Protein AF-A0A661Q228-F1 (afdb_monomer_lite)

Structure (mmCIF, N/CA/C/O backbone):
data_AF-A0A661Q228-F1
#
_entry.id   AF-A0A661Q228-F1
#
loop_
_atom_site.group_PDB
_atom_site.id
_atom_site.type_symbol
_atom_site.label_atom_id
_atom_site.label_alt_id
_atom_site.label_comp_id
_atom_site.label_asym_id
_atom_site.label_entity_id
_atom_site.label_seq_id
_atom_site.pdbx_PDB_ins_code
_atom_site.Cartn_x
_atom_site.Cartn_y
_atom_site.Cartn_z
_atom_site.occupancy
_atom_site.B_iso_or_equiv
_atom_site.auth_seq_id
_atom_site.auth_comp_id
_atom_site.auth_asym_id
_atom_site.auth_atom_id
_atom_site.pdbx_PDB_model_num
ATOM 1 N N . MET A 1 1 ? 22.376 -0.106 -59.333 1.00 60.25 1 MET A N 1
ATOM 2 C CA . MET A 1 1 ? 22.789 -0.929 -58.164 1.00 60.25 1 MET A CA 1
ATOM 3 C C . MET A 1 1 ? 23.524 -0.118 -57.088 1.00 60.25 1 MET A C 1
ATOM 5 O O . MET A 1 1 ? 23.481 -0.530 -55.937 1.00 60.25 1 MET A O 1
ATOM 9 N N . LYS A 1 2 ? 24.162 1.022 -57.419 1.00 62.88 2 LYS A N 1
ATOM 10 C CA . LYS A 1 2 ? 24.854 1.907 -56.457 1.00 62.88 2 LYS A CA 1
ATOM 11 C C . LYS A 1 2 ? 23.882 2.631 -55.503 1.00 62.88 2 LYS A C 1
ATOM 13 O O . LYS A 1 2 ? 24.120 2.673 -54.305 1.00 62.88 2 LYS A O 1
ATOM 18 N N . ASP A 1 3 ? 22.720 3.044 -56.014 1.00 73.62 3 ASP A N 1
ATOM 19 C CA . ASP A 1 3 ? 21.725 3.832 -55.264 1.00 73.62 3 ASP A CA 1
ATOM 20 C C . ASP A 1 3 ? 21.084 3.093 -54.079 1.00 73.62 3 ASP A C 1
ATOM 22 O O . ASP A 1 3 ? 20.614 3.713 -53.128 1.00 73.62 3 ASP A O 1
ATOM 26 N N . CYS A 1 4 ? 21.052 1.757 -54.115 1.00 73.31 4 CYS A N 1
ATOM 27 C CA . CYS A 1 4 ? 20.526 0.946 -53.014 1.00 73.31 4 CYS A CA 1
ATOM 28 C C . CYS A 1 4 ? 21.489 0.917 -51.819 1.00 73.31 4 CYS A C 1
ATOM 30 O O . CYS A 1 4 ? 21.040 0.904 -50.676 1.00 73.31 4 CYS A O 1
ATOM 32 N N . TRP A 1 5 ? 22.799 0.952 -52.083 1.00 75.00 5 TRP A N 1
ATOM 33 C CA . TRP A 1 5 ? 23.825 0.990 -51.042 1.00 75.00 5 TRP A CA 1
ATOM 34 C C . TRP A 1 5 ? 23.886 2.362 -50.378 1.00 75.00 5 TRP A C 1
ATOM 36 O O . TRP A 1 5 ? 23.915 2.436 -49.152 1.00 75.00 5 TRP A O 1
ATOM 46 N N . ASP A 1 6 ? 23.785 3.434 -51.166 1.00 80.12 6 ASP A N 1
ATOM 47 C CA . ASP A 1 6 ? 23.771 4.799 -50.632 1.00 80.12 6 ASP A CA 1
ATOM 48 C C . ASP A 1 6 ? 22.507 5.082 -49.803 1.00 80.12 6 ASP A C 1
ATOM 50 O O . ASP A 1 6 ? 22.590 5.677 -48.729 1.00 80.12 6 ASP A O 1
ATOM 54 N N . LYS A 1 7 ? 21.336 4.573 -50.216 1.00 77.12 7 LYS A N 1
ATOM 55 C CA . LYS A 1 7 ? 20.098 4.671 -49.416 1.00 77.12 7 LYS A CA 1
ATOM 56 C C . LYS A 1 7 ? 20.195 3.934 -48.079 1.00 77.12 7 LYS A C 1
ATOM 58 O O . LYS A 1 7 ? 19.719 4.458 -47.073 1.00 77.12 7 LYS A O 1
ATOM 63 N N . SER A 1 8 ? 20.816 2.753 -48.043 1.00 80.69 8 SER A N 1
ATOM 64 C CA . SER A 1 8 ? 21.057 2.042 -46.781 1.00 80.69 8 SER A CA 1
ATOM 65 C C . SER A 1 8 ? 22.019 2.804 -45.875 1.00 80.69 8 SER A C 1
ATOM 67 O O . SER A 1 8 ? 21.777 2.890 -44.674 1.00 80.69 8 SER A O 1
ATOM 69 N N . LEU A 1 9 ? 23.073 3.400 -46.434 1.00 80.12 9 LEU A N 1
ATOM 70 C CA . LEU A 1 9 ? 24.078 4.137 -45.667 1.00 80.12 9 LEU A CA 1
ATOM 71 C C . LEU A 1 9 ? 23.473 5.373 -44.982 1.00 80.12 9 LEU A C 1
ATOM 73 O O . LEU A 1 9 ? 23.686 5.586 -43.788 1.00 80.12 9 LEU A O 1
ATOM 77 N N . ILE A 1 10 ? 22.618 6.109 -45.698 1.00 83.50 10 ILE A N 1
ATOM 78 C CA . ILE A 1 10 ? 21.858 7.245 -45.152 1.00 83.50 10 ILE A CA 1
ATOM 79 C C . ILE A 1 10 ? 20.896 6.785 -44.045 1.00 83.50 10 ILE A C 1
ATOM 81 O O . ILE A 1 10 ? 20.792 7.434 -43.003 1.00 83.50 10 ILE A O 1
ATOM 85 N N . PHE A 1 11 ? 20.223 5.645 -44.228 1.00 85.25 11 PHE A N 1
ATOM 86 C CA . PHE A 1 11 ? 19.317 5.091 -43.219 1.00 85.25 11 PHE A CA 1
ATOM 87 C C . PHE A 1 11 ? 20.046 4.743 -41.912 1.00 85.25 11 PHE A C 1
ATOM 89 O O . PHE A 1 11 ? 19.573 5.107 -40.837 1.00 85.25 11 PHE A O 1
ATOM 96 N N . PHE A 1 12 ? 21.222 4.109 -41.983 1.00 84.56 12 PHE A N 1
ATOM 97 C CA . PHE A 1 12 ? 22.027 3.793 -40.796 1.00 84.56 12 PHE A CA 1
ATOM 98 C C . PHE A 1 12 ? 22.533 5.041 -40.067 1.00 84.56 12 PHE A C 1
ATOM 100 O O . PHE A 1 12 ? 22.584 5.053 -38.838 1.00 84.56 12 PHE A O 1
ATOM 107 N N . GLN A 1 13 ? 22.870 6.102 -40.799 1.00 82.69 13 GLN A N 1
ATOM 108 C CA . GLN A 1 13 ? 23.364 7.348 -40.215 1.00 82.69 13 GLN A CA 1
ATOM 109 C C . GLN A 1 13 ? 22.264 8.092 -39.438 1.00 82.69 13 GLN A C 1
ATOM 111 O O . GLN A 1 13 ? 22.496 8.559 -38.322 1.00 82.69 13 GLN A O 1
ATOM 116 N N . ILE A 1 14 ? 21.043 8.126 -39.983 1.00 84.69 14 ILE A N 1
ATOM 117 C CA . ILE A 1 14 ? 19.860 8.679 -39.301 1.00 84.69 14 ILE A CA 1
ATOM 118 C C . ILE A 1 14 ? 19.471 7.797 -38.109 1.00 84.69 14 ILE A C 1
ATOM 120 O O . ILE A 1 14 ? 19.200 8.310 -37.022 1.00 84.69 14 ILE A O 1
ATOM 124 N N . ALA A 1 15 ? 19.497 6.473 -38.281 1.00 84.56 15 ALA A N 1
ATOM 125 C CA . ALA A 1 15 ? 19.225 5.532 -37.201 1.00 84.56 15 ALA A CA 1
ATOM 126 C C . ALA A 1 15 ? 20.217 5.702 -36.039 1.00 84.56 15 ALA A C 1
ATOM 128 O O . ALA A 1 15 ? 19.791 5.714 -34.891 1.00 84.56 15 ALA A O 1
ATOM 129 N N . GLY A 1 16 ? 21.510 5.921 -36.307 1.00 85.56 16 GLY A N 1
ATOM 130 C CA . GLY A 1 16 ? 22.526 6.143 -35.270 1.00 85.56 16 GLY A CA 1
ATOM 131 C C . GLY A 1 16 ? 22.246 7.357 -34.377 1.00 85.56 16 GLY A C 1
ATOM 132 O O . GLY A 1 16 ? 22.407 7.272 -33.161 1.00 85.56 16 GLY A O 1
ATOM 133 N N . ILE A 1 17 ? 21.756 8.460 -34.954 1.00 89.44 17 ILE A N 1
ATOM 134 C CA . ILE A 1 17 ? 21.347 9.657 -34.198 1.00 89.44 17 ILE A CA 1
ATOM 135 C C . ILE A 1 17 ? 20.094 9.382 -33.355 1.00 89.44 17 ILE A C 1
ATOM 137 O O . ILE A 1 17 ? 19.994 9.863 -32.228 1.00 89.44 17 ILE A O 1
ATOM 141 N N . LEU A 1 18 ? 19.152 8.587 -33.871 1.00 91.00 18 LEU A N 1
ATOM 142 C CA . LEU A 1 18 ? 17.905 8.258 -33.173 1.00 91.00 18 LEU A CA 1
ATOM 143 C C . LEU A 1 18 ? 18.052 7.141 -32.128 1.00 91.00 18 LEU A C 1
ATOM 145 O O . LEU A 1 18 ? 17.209 7.022 -31.240 1.00 91.00 18 LEU A O 1
ATOM 149 N N . VAL A 1 19 ? 19.111 6.332 -32.204 1.00 92.56 19 VAL A N 1
ATOM 150 C CA . VAL A 1 19 ? 19.346 5.204 -31.289 1.00 92.56 19 VAL A CA 1
ATOM 151 C C . VAL A 1 19 ? 19.521 5.681 -29.850 1.00 92.56 19 VAL A C 1
ATOM 153 O O . VAL A 1 19 ? 18.915 5.105 -28.952 1.00 92.56 19 VAL A O 1
ATOM 156 N N . ILE A 1 20 ? 20.285 6.751 -29.613 1.00 89.12 20 ILE A N 1
ATOM 157 C CA . ILE A 1 20 ? 20.517 7.274 -28.256 1.00 89.12 20 ILE A CA 1
ATOM 158 C C . ILE A 1 20 ? 19.200 7.705 -27.575 1.00 89.12 20 ILE A C 1
ATOM 160 O O . ILE A 1 20 ? 18.900 7.177 -26.500 1.00 89.12 20 ILE A O 1
ATOM 164 N N . PRO A 1 21 ? 18.367 8.592 -28.162 1.00 89.88 21 PRO A N 1
ATOM 165 C CA . PRO A 1 21 ? 17.094 8.967 -27.548 1.00 89.88 21 PRO A CA 1
ATOM 166 C C . PRO A 1 21 ? 16.104 7.797 -27.463 1.00 89.88 21 PRO A C 1
ATOM 168 O O . PRO A 1 21 ? 15.374 7.708 -26.478 1.00 89.88 21 PRO A O 1
ATOM 171 N N . ALA A 1 22 ? 16.102 6.862 -28.422 1.00 91.56 22 ALA A N 1
ATOM 172 C CA . ALA A 1 22 ? 15.244 5.676 -28.367 1.00 91.56 22 ALA A CA 1
ATOM 173 C C . ALA A 1 22 ? 15.596 4.748 -27.194 1.00 91.56 22 ALA A C 1
ATOM 175 O O . ALA A 1 22 ? 14.702 4.252 -26.507 1.00 91.56 22 ALA A O 1
ATOM 176 N N . VAL A 1 23 ? 16.890 4.544 -26.926 1.00 92.19 23 VAL A N 1
ATOM 177 C CA . VAL A 1 23 ? 17.365 3.757 -25.779 1.00 92.19 23 VAL A CA 1
ATOM 178 C C . VAL A 1 23 ? 16.962 4.433 -24.469 1.00 92.19 23 VAL A C 1
ATOM 180 O O . VAL A 1 23 ? 16.390 3.775 -23.602 1.00 92.19 23 VAL A O 1
ATOM 183 N N . ILE A 1 24 ? 17.185 5.745 -24.335 1.00 90.88 24 ILE A N 1
ATOM 184 C CA . ILE A 1 24 ? 16.791 6.498 -23.133 1.00 90.88 24 ILE A CA 1
ATOM 185 C C . ILE A 1 24 ? 15.277 6.416 -22.914 1.00 90.88 24 ILE A C 1
ATOM 187 O O . ILE A 1 24 ? 14.847 6.132 -21.801 1.00 90.88 24 ILE A O 1
ATOM 191 N N . ALA A 1 25 ? 14.466 6.594 -23.959 1.00 89.94 25 ALA A N 1
ATOM 192 C CA . ALA A 1 25 ? 13.012 6.484 -23.863 1.00 89.94 25 ALA A CA 1
ATOM 193 C C . ALA A 1 25 ? 12.559 5.075 -23.441 1.00 89.94 25 ALA A C 1
ATOM 195 O O . ALA A 1 25 ? 11.701 4.930 -22.569 1.00 89.94 25 ALA A O 1
ATOM 196 N N . TYR A 1 26 ? 13.165 4.029 -24.011 1.00 89.06 26 TYR A N 1
ATOM 197 C CA . TYR A 1 26 ? 12.848 2.640 -23.677 1.00 89.06 26 TYR A CA 1
ATOM 198 C C . TYR A 1 26 ? 13.178 2.300 -22.217 1.00 89.06 26 TYR A C 1
ATOM 200 O O . TYR A 1 26 ? 12.358 1.706 -21.511 1.00 89.06 26 TYR A O 1
ATOM 208 N N . PHE A 1 27 ? 14.362 2.693 -21.739 1.00 86.81 27 PHE A N 1
ATOM 209 C CA . PHE A 1 27 ? 14.749 2.463 -20.347 1.00 86.81 27 PHE A CA 1
ATOM 210 C C . PHE A 1 27 ? 14.005 3.385 -19.373 1.00 86.81 27 PHE A C 1
ATOM 212 O O . PHE A 1 27 ? 13.624 2.925 -18.299 1.00 86.81 27 PHE A O 1
AT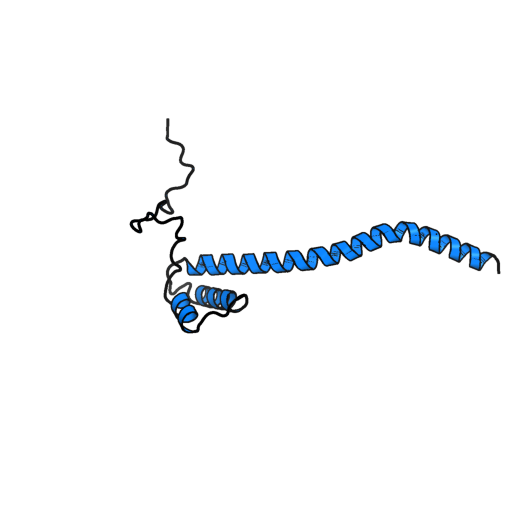OM 219 N N . GLY A 1 28 ? 13.718 4.629 -19.760 1.00 82.00 28 GLY A N 1
ATOM 220 C CA . GLY A 1 28 ? 12.917 5.572 -18.976 1.00 82.00 28 GLY A CA 1
ATOM 221 C C . GLY A 1 28 ? 11.526 5.023 -18.667 1.00 82.00 28 GLY A C 1
ATOM 222 O O . GLY A 1 28 ? 11.128 4.965 -17.506 1.00 82.00 28 GLY A O 1
ATOM 223 N N . TRP A 1 29 ? 10.834 4.478 -19.673 1.00 77.94 29 TRP A N 1
ATOM 224 C CA . TRP A 1 29 ? 9.498 3.905 -19.472 1.00 77.94 29 TRP A CA 1
ATOM 225 C C . TRP A 1 29 ? 9.497 2.678 -18.537 1.00 77.94 29 TRP A C 1
ATOM 227 O O . TRP A 1 29 ? 8.554 2.462 -17.764 1.00 77.94 29 TRP A O 1
ATOM 237 N N . LYS A 1 30 ? 10.574 1.879 -18.550 1.00 73.88 30 LYS A N 1
ATOM 238 C CA . LYS A 1 30 ? 10.720 0.739 -17.629 1.00 73.88 30 LYS A CA 1
ATOM 239 C C . LYS A 1 30 ? 10.948 1.157 -16.178 1.00 73.88 30 LYS A C 1
ATOM 241 O O . LYS A 1 30 ? 10.455 0.469 -15.281 1.00 73.88 30 LYS A O 1
ATOM 246 N N . VAL A 1 31 ? 11.694 2.235 -15.941 1.00 71.50 31 VAL A N 1
ATOM 247 C CA . VAL A 1 31 ? 12.003 2.708 -14.584 1.00 71.50 31 VAL A CA 1
ATOM 248 C C . VAL A 1 31 ? 10.750 3.290 -13.927 1.00 71.50 31 VAL A C 1
ATOM 250 O O . VAL A 1 31 ? 10.396 2.863 -12.825 1.00 71.50 31 VAL A O 1
ATOM 253 N N . ASP A 1 32 ? 10.003 4.138 -14.639 1.00 64.38 32 ASP A N 1
ATOM 254 C CA . ASP A 1 32 ? 8.783 4.772 -14.111 1.00 64.38 32 ASP A CA 1
ATOM 255 C C . ASP A 1 32 ? 7.734 3.753 -13.654 1.00 64.38 32 ASP A C 1
ATOM 257 O O . ASP A 1 32 ? 7.120 3.886 -12.594 1.00 64.38 32 ASP A O 1
ATOM 261 N N . SER A 1 33 ? 7.582 2.669 -14.414 1.00 61.84 33 SER A N 1
ATOM 262 C CA . SER A 1 33 ? 6.559 1.654 -14.156 1.00 61.84 33 SER A CA 1
ATOM 263 C C . SER A 1 33 ? 6.778 0.864 -12.861 1.00 61.84 33 SER A C 1
ATOM 265 O O . SER A 1 33 ? 5.845 0.217 -12.381 1.00 61.84 33 SER A O 1
ATOM 267 N N . THR A 1 34 ? 7.997 0.850 -12.314 1.00 62.06 34 THR A N 1
ATOM 268 C CA . THR A 1 34 ? 8.323 0.070 -11.109 1.00 62.06 34 THR A CA 1
ATOM 269 C C . THR A 1 34 ? 8.259 0.926 -9.851 1.00 62.06 34 THR A C 1
ATOM 271 O O . THR A 1 34 ? 7.711 0.470 -8.848 1.00 62.06 34 THR A O 1
ATOM 274 N N . LEU A 1 35 ? 8.756 2.167 -9.904 1.00 62.97 35 LEU A N 1
ATOM 275 C CA . LEU A 1 35 ? 8.694 3.079 -8.759 1.00 62.97 35 LEU A CA 1
ATOM 276 C C . LEU A 1 35 ? 7.246 3.477 -8.456 1.00 62.97 35 LEU A C 1
ATOM 278 O O . LEU A 1 35 ? 6.787 3.304 -7.328 1.00 62.97 35 LEU A O 1
ATOM 282 N N . GLN A 1 36 ? 6.483 3.860 -9.484 1.00 70.62 36 GLN A N 1
ATOM 283 C CA . GLN A 1 36 ? 5.100 4.309 -9.317 1.00 70.62 36 GLN A CA 1
ATOM 284 C C . GLN A 1 36 ? 4.204 3.245 -8.661 1.00 70.62 36 GLN A C 1
ATOM 286 O O . GLN A 1 36 ? 3.329 3.561 -7.858 1.00 70.62 36 GLN A O 1
ATOM 291 N N . LYS A 1 37 ? 4.444 1.960 -8.950 1.00 71.19 37 LYS A N 1
ATOM 292 C CA . LYS A 1 37 ? 3.673 0.858 -8.357 1.00 71.19 37 LYS A CA 1
ATOM 293 C C . LYS A 1 37 ? 3.936 0.670 -6.868 1.00 71.19 37 LYS A C 1
ATOM 295 O O . LYS A 1 37 ? 3.059 0.151 -6.190 1.00 71.19 37 LYS A O 1
ATOM 300 N N . ASN A 1 38 ? 5.118 1.009 -6.363 1.00 75.56 38 ASN A N 1
ATOM 301 C CA . ASN A 1 38 ? 5.429 0.853 -4.942 1.00 75.56 38 ASN A CA 1
ATOM 302 C C . ASN A 1 38 ? 4.928 2.048 -4.129 1.00 75.56 38 ASN A C 1
ATOM 304 O O . ASN A 1 38 ? 4.348 1.836 -3.067 1.00 75.56 38 ASN A O 1
ATOM 308 N N . ASP A 1 39 ? 5.036 3.261 -4.668 1.00 80.19 39 ASP A N 1
ATOM 309 C CA . ASP A 1 39 ? 4.524 4.472 -4.015 1.00 80.19 39 ASP A CA 1
ATOM 310 C C . ASP A 1 39 ? 3.009 4.402 -3.797 1.00 80.19 39 ASP A C 1
ATOM 312 O O . ASP A 1 39 ? 2.510 4.708 -2.715 1.00 80.19 39 ASP A O 1
ATOM 316 N N . ILE A 1 40 ? 2.269 3.908 -4.795 1.00 82.75 40 ILE A N 1
ATOM 317 C CA . ILE A 1 40 ? 0.818 3.711 -4.689 1.00 82.75 40 ILE A CA 1
ATOM 318 C C . ILE A 1 40 ? 0.471 2.718 -3.566 1.00 82.75 40 ILE A C 1
ATOM 320 O O . ILE A 1 40 ? -0.461 2.956 -2.800 1.00 82.75 40 ILE A O 1
ATOM 324 N N . LYS A 1 41 ? 1.230 1.623 -3.423 1.00 83.56 41 LYS A N 1
ATOM 325 C CA . LYS A 1 41 ? 1.003 0.630 -2.356 1.00 83.56 41 LYS A CA 1
ATOM 326 C C . LYS A 1 41 ? 1.241 1.223 -0.976 1.00 83.56 41 LYS A C 1
ATOM 328 O O . LYS A 1 41 ? 0.413 1.038 -0.089 1.00 83.56 41 LYS A O 1
ATOM 333 N N . ILE A 1 42 ? 2.349 1.945 -0.807 1.00 86.75 42 ILE A N 1
ATOM 334 C CA . ILE A 1 42 ? 2.675 2.621 0.454 1.00 86.75 42 ILE A CA 1
ATOM 335 C C . ILE A 1 42 ? 1.550 3.592 0.811 1.00 86.75 42 ILE A C 1
ATOM 337 O O . ILE A 1 42 ? 1.067 3.568 1.939 1.00 86.75 42 ILE A O 1
ATOM 341 N N . LYS A 1 43 ? 1.045 4.350 -0.167 1.00 88.19 43 LYS A N 1
ATOM 342 C CA . LYS A 1 43 ? -0.060 5.286 0.049 1.00 88.19 43 LYS A CA 1
ATOM 343 C C . LYS A 1 43 ? -1.341 4.604 0.529 1.00 88.19 43 LYS A C 1
ATOM 345 O O . LYS A 1 43 ? -1.990 5.106 1.442 1.00 88.19 43 LYS A O 1
ATOM 350 N N . TYR A 1 44 ? -1.709 3.462 -0.052 1.00 88.31 44 TYR A N 1
ATOM 351 C CA . TYR A 1 44 ? -2.872 2.699 0.413 1.00 88.31 44 TYR A CA 1
ATOM 352 C C . TYR A 1 44 ? -2.688 2.175 1.838 1.00 88.31 44 TYR A C 1
ATOM 354 O O . TYR A 1 44 ? -3.622 2.254 2.635 1.00 88.31 44 TYR A O 1
ATOM 362 N N . ILE A 1 45 ? -1.491 1.689 2.173 1.00 89.25 45 ILE A N 1
ATOM 363 C CA . ILE A 1 45 ? -1.158 1.230 3.527 1.00 89.25 45 ILE A CA 1
ATOM 364 C C . ILE A 1 45 ? -1.240 2.389 4.525 1.00 89.25 45 ILE A C 1
ATOM 366 O O . ILE A 1 45 ? -1.837 2.222 5.583 1.00 89.25 45 ILE A O 1
ATOM 370 N N . GLU A 1 46 ? -0.699 3.563 4.196 1.00 88.62 46 GLU A N 1
ATOM 371 C CA . GLU A 1 46 ? -0.787 4.761 5.043 1.00 88.62 46 GLU A CA 1
ATOM 372 C C . GLU A 1 46 ? -2.242 5.125 5.349 1.00 88.62 46 GLU A C 1
ATOM 374 O O . GLU A 1 46 ? -2.603 5.266 6.516 1.00 88.62 46 GLU A O 1
ATOM 379 N N . ILE A 1 47 ? -3.097 5.190 4.323 1.00 90.00 47 ILE A N 1
ATOM 380 C CA . ILE A 1 47 ? -4.523 5.509 4.486 1.00 90.00 47 ILE A CA 1
ATOM 381 C C . ILE A 1 47 ? -5.222 4.438 5.334 1.00 90.00 47 ILE A C 1
ATOM 383 O O . ILE A 1 47 ? -6.011 4.760 6.222 1.00 90.00 47 ILE A O 1
ATOM 387 N N . ALA A 1 48 ? -4.927 3.159 5.098 1.00 89.44 48 ALA A N 1
ATOM 388 C CA . ALA A 1 48 ? -5.481 2.069 5.892 1.00 89.44 48 ALA A CA 1
ATOM 389 C C . ALA A 1 48 ? -5.079 2.186 7.372 1.00 89.44 48 ALA A C 1
ATOM 391 O O . ALA A 1 48 ? -5.926 2.066 8.258 1.00 89.44 48 ALA A O 1
ATOM 392 N N . VAL A 1 49 ? -3.806 2.474 7.651 1.00 89.56 49 VAL A N 1
ATOM 393 C CA . VAL A 1 49 ? -3.302 2.688 9.014 1.00 89.56 49 VAL A CA 1
ATOM 394 C C . VAL A 1 49 ? -3.961 3.906 9.658 1.00 89.56 49 VAL A C 1
ATOM 396 O O . VAL A 1 49 ? -4.359 3.819 10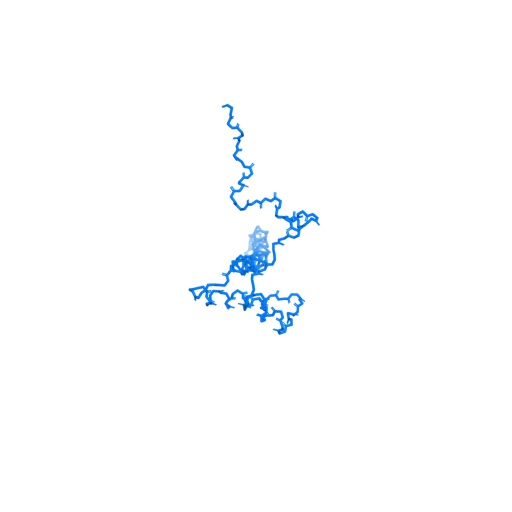.817 1.00 89.56 49 VAL A O 1
ATOM 399 N N . GLU A 1 50 ? -4.130 5.015 8.938 1.00 88.25 50 GLU A N 1
ATOM 400 C CA . GLU A 1 50 ? -4.835 6.201 9.442 1.00 88.25 50 GLU A CA 1
ATOM 401 C C . GLU A 1 50 ? -6.280 5.885 9.841 1.00 88.25 50 GLU A C 1
ATOM 403 O O . GLU A 1 50 ? -6.683 6.201 10.959 1.00 88.25 50 GLU A O 1
ATOM 408 N N . ILE A 1 51 ? -7.027 5.164 9.002 1.00 88.31 51 ILE A N 1
ATOM 409 C CA . ILE A 1 51 ? -8.398 4.725 9.319 1.00 88.31 51 ILE A CA 1
ATOM 410 C C . ILE A 1 51 ? -8.424 3.809 10.550 1.00 88.31 51 ILE A C 1
ATOM 412 O O . ILE A 1 51 ? -9.357 3.854 11.352 1.00 88.31 51 ILE A O 1
ATOM 416 N N . LEU A 1 52 ? -7.413 2.954 10.711 1.00 87.88 52 LEU A N 1
ATOM 417 C CA . LEU A 1 52 ? -7.336 2.004 11.823 1.00 87.88 52 LEU A CA 1
ATOM 418 C C . LEU A 1 52 ? -6.843 2.635 13.128 1.00 87.88 52 LEU A C 1
ATOM 420 O O . LEU A 1 52 ? -7.065 2.052 14.191 1.00 87.88 52 LEU A O 1
ATOM 424 N N . LYS A 1 53 ? -6.212 3.812 13.081 1.00 86.62 53 LYS A N 1
ATOM 425 C CA . LYS A 1 53 ? -5.884 4.613 14.272 1.00 86.62 53 LYS A CA 1
ATOM 426 C C . LYS A 1 53 ? -7.126 5.248 14.889 1.00 86.62 53 LYS A C 1
ATOM 428 O O . LYS A 1 53 ? -7.173 5.418 16.107 1.00 86.62 53 LYS A O 1
ATOM 433 N N . ASP A 1 54 ? -8.130 5.555 14.076 1.00 84.56 54 ASP A N 1
ATOM 434 C CA . ASP A 1 54 ? -9.389 6.096 14.566 1.00 84.56 54 ASP A CA 1
ATOM 435 C C . ASP A 1 54 ? -10.219 5.033 15.311 1.00 84.56 54 ASP A C 1
ATOM 437 O O . ASP A 1 54 ? -10.210 3.840 14.958 1.00 84.56 54 ASP A O 1
ATOM 441 N N . PRO A 1 55 ? -10.965 5.444 16.356 1.00 81.81 55 PRO A N 1
ATOM 442 C CA . PRO A 1 55 ? -11.854 4.543 17.068 1.00 81.81 55 PRO A CA 1
ATOM 443 C C . PRO A 1 55 ? -12.946 4.021 16.121 1.00 81.81 55 PRO A C 1
ATOM 445 O O . PRO A 1 55 ? -13.430 4.769 15.266 1.00 81.81 55 PRO A O 1
ATOM 448 N N . PRO A 1 56 ? -13.363 2.751 16.264 1.00 82.06 56 PRO A N 1
ATOM 449 C CA . PRO A 1 56 ? -14.412 2.179 15.430 1.00 82.06 56 PRO A CA 1
ATOM 450 C C . PRO A 1 56 ? -15.721 2.959 15.611 1.00 82.06 56 PRO A C 1
ATOM 452 O O . PRO A 1 56 ? -16.245 3.064 16.719 1.00 82.06 56 PRO A O 1
ATOM 455 N N . LYS A 1 57 ? -16.252 3.495 14.510 1.00 86.12 57 LYS A N 1
ATOM 456 C CA . LYS A 1 57 ? -17.563 4.155 14.441 1.00 86.12 57 LYS A CA 1
ATOM 457 C C . LYS A 1 57 ? -18.466 3.346 13.516 1.00 86.12 57 LYS A C 1
ATOM 459 O O . LYS A 1 57 ? -17.995 2.801 12.517 1.00 86.12 57 LYS A O 1
ATOM 464 N N . GLU A 1 58 ? -19.762 3.291 13.814 1.00 81.19 58 GLU A N 1
ATOM 465 C CA . GLU A 1 58 ? -20.726 2.576 12.961 1.00 81.19 58 GLU A CA 1
ATOM 466 C C . GLU A 1 58 ? -20.775 3.162 11.540 1.00 81.19 58 GLU A C 1
ATOM 468 O O . GLU A 1 58 ? -20.840 2.417 10.565 1.00 81.19 58 GLU A O 1
ATOM 473 N N . GLU A 1 59 ? -20.622 4.482 11.407 1.00 83.81 59 GLU A N 1
ATOM 474 C CA . GLU A 1 59 ? -20.592 5.179 10.114 1.00 83.81 59 GLU A CA 1
ATOM 475 C C . GLU A 1 59 ? -19.378 4.805 9.245 1.00 83.81 59 GLU A C 1
ATOM 477 O O . GLU A 1 59 ? -19.471 4.802 8.019 1.00 83.81 59 GLU A O 1
ATOM 482 N N . THR A 1 60 ? -18.238 4.453 9.853 1.00 85.38 60 THR A N 1
ATOM 483 C CA . THR A 1 60 ? -16.979 4.164 9.137 1.00 85.38 60 THR A CA 1
ATOM 484 C C . THR A 1 60 ? -16.635 2.677 9.094 1.00 85.38 60 THR A C 1
ATOM 486 O O . THR A 1 60 ? -15.550 2.295 8.650 1.00 85.38 60 THR A O 1
ATOM 489 N N . LYS A 1 61 ? -17.563 1.800 9.488 1.00 88.00 61 LYS A N 1
ATOM 490 C CA . LYS A 1 61 ? -17.350 0.346 9.545 1.00 88.00 61 LYS A CA 1
ATOM 491 C C . LYS A 1 61 ? -16.902 -0.252 8.210 1.00 88.00 61 LYS A C 1
ATOM 493 O O . LYS A 1 61 ? -16.005 -1.091 8.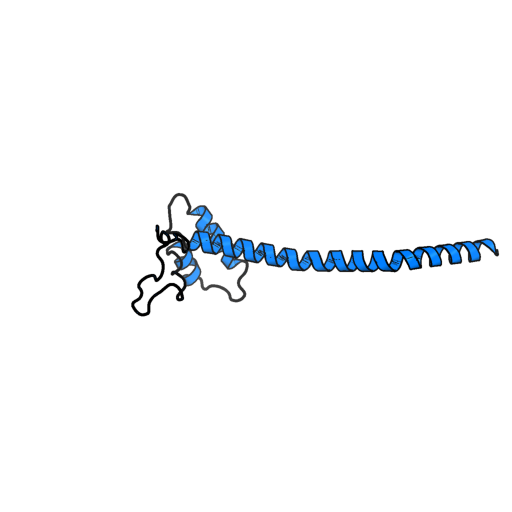190 1.00 88.00 61 LYS A O 1
ATOM 498 N N . ALA A 1 62 ? -17.482 0.204 7.099 1.00 88.88 62 ALA A N 1
ATOM 499 C CA . ALA A 1 62 ? -17.093 -0.234 5.757 1.00 88.88 62 ALA A CA 1
ATOM 500 C C . ALA A 1 62 ? -15.659 0.194 5.395 1.00 88.88 62 ALA A C 1
ATOM 502 O O . ALA A 1 62 ? -14.898 -0.603 4.854 1.00 88.88 62 ALA A O 1
ATOM 503 N N . LEU A 1 63 ? -15.264 1.419 5.762 1.00 88.81 63 LEU A N 1
ATOM 504 C CA . LEU A 1 63 ? -13.906 1.930 5.544 1.00 88.81 63 LEU A CA 1
ATOM 505 C C . LEU A 1 63 ? -12.881 1.176 6.391 1.00 88.81 63 LEU A C 1
ATOM 507 O O . LEU A 1 63 ? -11.786 0.874 5.926 1.00 88.81 63 LEU A O 1
ATOM 511 N N . ARG A 1 64 ? -13.253 0.812 7.621 1.00 89.94 64 ARG A N 1
ATOM 512 C CA . ARG A 1 64 ? -12.412 0.004 8.505 1.00 89.94 64 ARG A CA 1
ATOM 513 C C . ARG A 1 64 ? -12.210 -1.410 7.966 1.00 89.94 64 ARG A C 1
ATOM 515 O O . ARG A 1 64 ? -11.104 -1.928 8.045 1.00 89.94 64 ARG A O 1
ATOM 522 N N . LEU A 1 65 ? -13.251 -2.024 7.396 1.00 90.56 65 LEU A N 1
ATOM 523 C CA . LEU A 1 65 ? -13.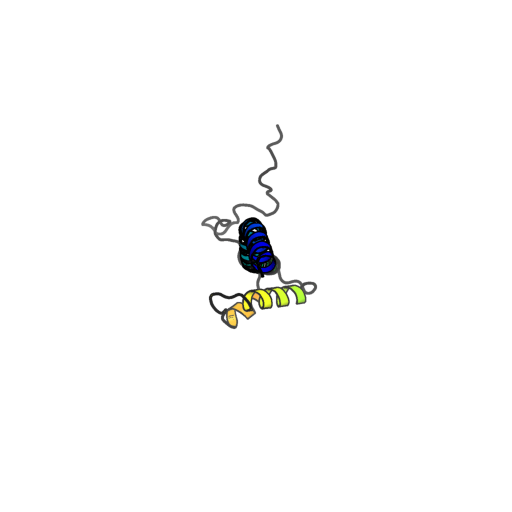127 -3.321 6.721 1.00 90.56 65 LEU A CA 1
ATOM 524 C C . LEU A 1 65 ? -12.191 -3.231 5.514 1.00 90.56 65 LEU A C 1
ATOM 526 O O . LEU A 1 65 ? -11.258 -4.022 5.430 1.00 90.56 65 LEU A O 1
ATOM 530 N N . TRP A 1 66 ? -12.369 -2.215 4.666 1.00 92.69 66 TRP A N 1
ATOM 531 C CA . TRP A 1 66 ? -11.465 -1.950 3.546 1.00 92.69 66 TRP A CA 1
ATOM 532 C C . TRP A 1 66 ? -10.010 -1.781 4.003 1.00 92.69 66 TRP A C 1
ATOM 534 O O . TRP A 1 66 ? -9.113 -2.375 3.417 1.00 92.69 66 TRP A O 1
ATOM 544 N N . ALA A 1 67 ? -9.765 -1.037 5.085 1.00 90.44 67 ALA A N 1
ATOM 545 C CA . ALA A 1 67 ? -8.418 -0.841 5.617 1.00 90.44 67 ALA A CA 1
ATOM 546 C C . ALA A 1 67 ? -7.766 -2.162 6.069 1.00 90.44 67 ALA A C 1
ATOM 548 O O . ALA A 1 67 ? -6.579 -2.389 5.832 1.00 90.44 67 ALA A O 1
ATOM 549 N N . VAL A 1 68 ? -8.544 -3.059 6.682 1.00 90.19 68 VAL A N 1
ATOM 550 C CA . VAL A 1 68 ? -8.068 -4.401 7.050 1.00 90.19 68 VAL A CA 1
ATOM 551 C C . VAL A 1 68 ? -7.758 -5.236 5.808 1.00 90.19 68 VAL A C 1
ATOM 553 O O . VAL A 1 68 ? -6.729 -5.912 5.781 1.00 90.19 68 VAL A O 1
ATOM 556 N N . ASP A 1 69 ? -8.594 -5.155 4.774 1.00 90.12 69 ASP A N 1
ATOM 557 C CA . ASP A 1 69 ? -8.382 -5.880 3.520 1.00 90.12 69 ASP A CA 1
ATOM 558 C C . ASP A 1 69 ? -7.109 -5.391 2.806 1.00 90.12 69 ASP A C 1
ATOM 560 O O . ASP A 1 69 ? -6.280 -6.212 2.412 1.00 90.12 69 ASP A O 1
ATOM 564 N N . VAL A 1 70 ? -6.877 -4.075 2.753 1.00 89.06 70 VAL A N 1
ATOM 565 C CA . VAL A 1 70 ? -5.651 -3.471 2.196 1.00 89.06 70 VAL A CA 1
ATOM 566 C C . VAL A 1 70 ? -4.403 -3.957 2.932 1.00 89.06 70 VAL A C 1
ATOM 568 O O . VAL A 1 70 ? -3.435 -4.375 2.297 1.00 89.06 70 VAL A O 1
ATOM 571 N N . LEU A 1 71 ? -4.408 -3.959 4.268 1.00 86.19 71 LEU A N 1
ATOM 572 C CA . LEU A 1 71 ? -3.278 -4.491 5.039 1.00 86.19 71 LEU A CA 1
ATOM 573 C C . LEU A 1 71 ? -3.069 -5.992 4.797 1.00 86.19 71 LEU A C 1
ATOM 575 O O . LEU A 1 71 ? -1.931 -6.462 4.799 1.00 86.19 71 LEU A O 1
ATOM 579 N N . SER A 1 72 ? -4.146 -6.744 4.563 1.00 84.69 72 SER A N 1
ATOM 580 C CA . SER A 1 72 ? -4.079 -8.180 4.272 1.00 84.69 72 SER A CA 1
ATOM 581 C C . SER A 1 72 ? -3.581 -8.513 2.860 1.00 84.69 72 SER A C 1
ATOM 583 O O . SER A 1 72 ? -3.080 -9.618 2.647 1.00 84.69 72 SER A O 1
ATOM 585 N N . GLU A 1 73 ? -3.668 -7.573 1.914 1.00 84.56 73 GLU A N 1
ATOM 586 C CA . GLU A 1 73 ? -3.234 -7.738 0.519 1.00 84.56 73 GLU A CA 1
ATOM 587 C C . GLU A 1 73 ? -1.730 -7.485 0.327 1.00 84.56 73 GLU A C 1
ATOM 589 O O . GLU A 1 73 ? -1.086 -8.155 -0.484 1.00 84.56 73 GLU A O 1
ATOM 594 N N . TYR A 1 74 ? -1.141 -6.582 1.121 1.00 78.44 74 TYR A N 1
ATOM 595 C CA . TYR A 1 74 ? 0.286 -6.230 1.051 1.00 78.44 74 TYR A CA 1
ATOM 596 C C . TYR A 1 74 ? 1.199 -6.741 2.196 1.00 78.44 74 TYR A C 1
ATOM 598 O O . TYR A 1 74 ? 2.183 -6.064 2.513 1.00 78.44 74 TYR A O 1
ATOM 606 N N . PRO A 1 75 ? 0.972 -7.907 2.838 1.00 64.69 75 PRO A N 1
ATOM 607 C CA . PRO A 1 75 ? 1.828 -8.354 3.925 1.00 64.69 75 PRO A CA 1
ATOM 608 C C . PRO A 1 75 ? 3.140 -8.958 3.409 1.00 64.69 75 PRO A C 1
ATOM 610 O O . PRO A 1 75 ? 3.146 -9.977 2.719 1.00 64.69 75 PRO A O 1
ATOM 613 N N . THR A 1 76 ? 4.272 -8.418 3.867 1.00 62.94 76 THR A N 1
ATOM 614 C CA . THR A 1 76 ? 5.554 -9.150 3.852 1.00 62.94 76 THR A CA 1
ATOM 615 C C . THR A 1 76 ? 5.478 -10.399 4.748 1.00 62.94 76 THR A C 1
ATOM 617 O O . THR A 1 76 ? 6.133 -11.402 4.477 1.00 62.94 76 THR A O 1
ATOM 620 N N . ILE A 1 77 ? 4.649 -10.358 5.803 1.00 73.75 77 ILE A N 1
ATOM 621 C CA . ILE A 1 77 ? 4.377 -11.451 6.749 1.00 73.75 77 ILE A CA 1
ATOM 622 C C . ILE A 1 77 ? 2.867 -11.504 6.989 1.00 73.75 77 ILE A C 1
ATOM 624 O O . ILE A 1 77 ? 2.275 -10.501 7.384 1.00 73.75 77 ILE A O 1
ATOM 628 N N . LYS A 1 78 ? 2.237 -12.658 6.734 1.00 77.56 78 LYS A N 1
ATOM 629 C CA . LYS A 1 78 ? 0.780 -12.815 6.852 1.00 77.56 78 LYS A CA 1
ATOM 630 C C . LYS A 1 78 ? 0.311 -12.515 8.275 1.00 77.56 78 LYS A C 1
ATOM 632 O O . LYS A 1 78 ? 0.844 -13.072 9.232 1.00 77.56 78 LYS A O 1
ATOM 637 N N . PHE A 1 79 ? -0.723 -11.688 8.390 1.00 80.81 79 PHE A N 1
ATOM 638 C CA . PHE A 1 79 ? -1.419 -11.483 9.654 1.00 80.81 79 PHE A CA 1
ATOM 639 C C . PHE A 1 79 ? -2.113 -12.774 10.095 1.00 80.81 79 PHE A C 1
ATOM 641 O O . PHE A 1 79 ? -2.639 -13.525 9.268 1.00 80.81 79 PHE A O 1
ATOM 648 N N . THR A 1 80 ? -2.120 -13.028 11.402 1.00 84.94 80 THR A N 1
ATOM 649 C CA . THR A 1 80 ? -2.927 -14.106 11.975 1.00 84.94 80 THR A CA 1
ATOM 650 C C . THR A 1 80 ? -4.406 -13.714 11.957 1.00 84.94 80 THR A C 1
ATOM 652 O O . THR A 1 80 ? -4.755 -12.531 11.876 1.00 84.94 80 THR A O 1
ATOM 655 N N . SER A 1 81 ? -5.297 -14.704 12.024 1.00 81.44 81 SER A N 1
ATOM 656 C CA . SER A 1 81 ? -6.743 -14.441 12.002 1.00 81.44 81 SER A CA 1
ATOM 657 C C . SER A 1 81 ? -7.173 -13.602 13.207 1.00 81.44 81 SER A C 1
ATOM 659 O O . SER A 1 81 ? -8.049 -12.747 13.096 1.00 81.44 81 SER A O 1
ATOM 661 N N . GLU A 1 82 ? -6.506 -13.799 14.340 1.00 84.19 82 GLU A N 1
ATOM 662 C CA . GLU A 1 82 ? -6.710 -13.065 15.583 1.00 84.19 82 GLU A CA 1
ATOM 663 C C . GLU A 1 82 ? -6.344 -11.587 15.406 1.00 84.19 82 GLU A C 1
ATOM 665 O O . GLU A 1 82 ? -7.157 -10.721 15.721 1.00 84.19 82 GLU A O 1
ATOM 670 N N . ALA A 1 83 ? -5.190 -11.291 14.796 1.00 82.31 83 ALA A N 1
ATOM 671 C CA . ALA A 1 83 ? -4.748 -9.919 14.548 1.00 82.31 83 ALA A CA 1
ATOM 672 C C . ALA A 1 83 ? -5.717 -9.155 13.630 1.00 82.31 83 ALA A C 1
ATOM 674 O O . ALA A 1 83 ? -6.031 -7.991 13.875 1.00 82.31 83 ALA A O 1
ATOM 675 N N . LEU A 1 84 ? -6.260 -9.813 12.599 1.00 83.06 84 LEU A N 1
ATOM 676 C CA . LEU A 1 84 ? -7.271 -9.208 11.722 1.00 83.06 84 LEU A CA 1
ATOM 677 C C . LEU A 1 84 ? -8.580 -8.914 12.468 1.00 83.06 84 LEU A C 1
ATOM 679 O O . LEU A 1 84 ? -9.239 -7.911 12.194 1.00 83.06 84 LEU A O 1
ATOM 683 N N . ILE A 1 85 ? -8.975 -9.775 13.409 1.00 84.94 85 ILE A N 1
ATOM 684 C CA . ILE A 1 85 ? -10.160 -9.552 14.248 1.00 84.94 85 ILE A CA 1
ATOM 685 C C . ILE A 1 85 ? -9.922 -8.386 15.212 1.00 84.94 85 ILE A C 1
ATOM 687 O O . ILE A 1 85 ? -10.820 -7.560 15.396 1.00 84.94 85 ILE A O 1
ATOM 691 N N . GLU A 1 86 ? -8.733 -8.290 15.800 1.00 83.44 86 GLU A N 1
ATOM 692 C CA . GLU A 1 86 ? -8.350 -7.179 16.674 1.00 83.44 86 GLU A CA 1
ATOM 693 C C . GLU A 1 86 ? -8.340 -5.849 15.923 1.00 83.44 86 GLU A C 1
ATOM 695 O O . GLU A 1 86 ? -8.964 -4.895 16.382 1.00 83.44 86 GLU A O 1
ATOM 700 N N . LEU A 1 87 ? -7.760 -5.798 14.721 1.00 83.81 87 LEU A N 1
ATOM 701 C CA . LEU A 1 87 ? -7.755 -4.600 13.871 1.00 83.81 87 LEU A CA 1
ATOM 702 C C . LEU A 1 87 ? -9.166 -4.120 13.519 1.00 83.81 87 LEU A C 1
ATOM 704 O O . LEU A 1 87 ? -9.391 -2.923 13.375 1.00 83.81 87 LEU A O 1
ATOM 708 N N . LYS A 1 88 ? -10.146 -5.028 13.425 1.00 84.25 88 LYS A N 1
ATOM 709 C CA . LYS A 1 88 ? -11.556 -4.663 13.199 1.00 84.25 88 LYS A CA 1
ATOM 710 C C . LYS A 1 88 ? -12.214 -4.058 14.433 1.00 84.25 88 LYS A C 1
ATOM 712 O O . LYS A 1 88 ? -13.096 -3.215 14.279 1.00 84.25 88 LYS A O 1
ATOM 717 N N . LYS A 1 89 ? -11.793 -4.438 15.639 1.00 84.88 89 LYS A N 1
ATOM 718 C CA . LYS A 1 89 ? -12.464 -4.081 16.902 1.00 84.88 89 LYS A CA 1
ATOM 719 C C . LYS A 1 89 ? -11.771 -2.981 17.696 1.00 84.88 89 LYS A C 1
ATOM 721 O O . LYS A 1 89 ? -12.445 -2.252 18.413 1.00 84.88 89 LYS A O 1
ATOM 726 N N . SER A 1 90 ? -10.461 -2.849 17.552 1.00 83.62 90 SER A N 1
ATOM 727 C CA . SER A 1 90 ? -9.636 -1.960 18.364 1.00 83.62 90 SER A CA 1
ATOM 728 C C . SER A 1 90 ? -8.872 -0.975 17.480 1.00 83.62 90 SER A C 1
ATOM 730 O O . SER A 1 90 ? -8.521 -1.322 16.347 1.00 83.62 90 SER A O 1
ATOM 732 N N . PRO A 1 91 ? -8.650 0.269 17.934 1.00 83.31 91 PRO A N 1
ATOM 733 C CA . PRO A 1 91 ? -7.732 1.185 17.273 1.00 83.31 91 PRO A CA 1
ATOM 734 C C . PRO A 1 91 ? -6.285 0.724 17.451 1.00 83.3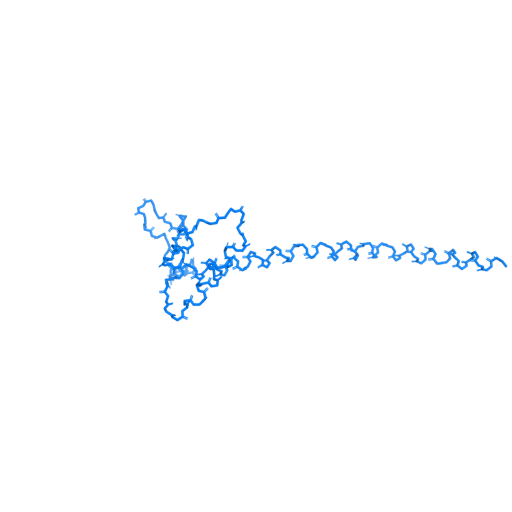1 91 PRO A C 1
ATOM 736 O O . PRO A 1 91 ? -5.940 0.100 18.458 1.00 83.31 91 PRO A O 1
ATOM 739 N N . LEU A 1 92 ? -5.436 1.038 16.473 1.00 81.12 92 LEU A N 1
ATOM 740 C CA . LEU A 1 92 ? -4.001 0.797 16.592 1.00 81.12 92 LEU A CA 1
ATOM 741 C C . LEU A 1 92 ? -3.416 1.616 17.757 1.00 81.12 92 LEU A C 1
ATOM 743 O O . LEU A 1 92 ? -3.760 2.79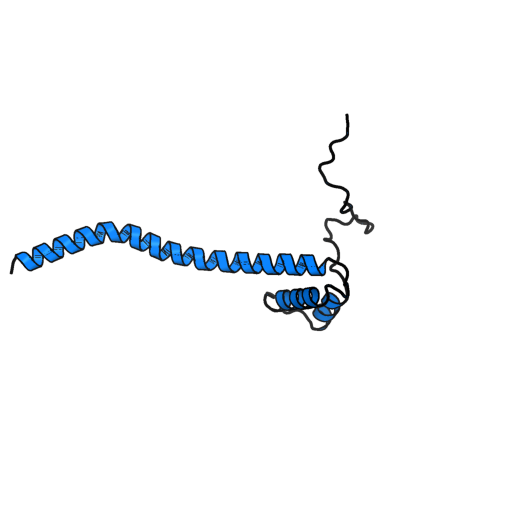4 17.905 1.00 81.12 92 LEU A O 1
ATOM 747 N N . PRO A 1 93 ? -2.525 1.026 18.578 1.00 73.56 93 PRO A N 1
ATOM 748 C CA . PRO A 1 93 ? -1.856 1.764 19.637 1.00 73.56 93 PRO A CA 1
ATOM 749 C C . PRO A 1 93 ? -1.024 2.902 19.037 1.00 73.56 93 PRO A C 1
ATOM 751 O O . PRO A 1 93 ? -0.456 2.780 17.949 1.00 73.56 93 PRO A O 1
ATOM 754 N N . ALA A 1 94 ? -0.960 4.025 19.755 1.00 67.12 94 ALA A N 1
ATOM 755 C CA . ALA A 1 94 ? -0.124 5.145 19.351 1.00 67.12 94 ALA A CA 1
ATOM 756 C C . ALA A 1 94 ? 1.347 4.691 19.230 1.00 67.12 94 ALA A C 1
ATOM 758 O O . ALA A 1 94 ? 1.774 3.806 19.978 1.00 67.12 94 ALA A O 1
ATOM 759 N N . PRO A 1 95 ? 2.126 5.280 18.306 1.00 68.38 95 PRO A N 1
ATOM 760 C CA . PRO A 1 95 ? 3.531 4.936 18.159 1.00 68.38 95 PRO A CA 1
ATOM 761 C C . PRO A 1 95 ? 4.269 5.062 19.496 1.00 68.38 95 PRO A C 1
ATOM 763 O O . PRO A 1 95 ? 4.126 6.072 20.180 1.00 68.38 95 PRO A O 1
ATOM 766 N N . ILE A 1 96 ? 5.083 4.059 19.846 1.00 65.81 96 ILE A N 1
ATOM 767 C CA . ILE A 1 96 ? 5.787 3.989 21.142 1.00 65.81 96 ILE A CA 1
ATOM 768 C C . ILE A 1 96 ? 6.672 5.222 21.385 1.00 65.81 96 ILE A C 1
ATOM 770 O O . ILE A 1 96 ? 6.807 5.665 22.517 1.00 65.81 96 ILE A O 1
ATOM 774 N N . PHE A 1 97 ? 7.219 5.833 20.331 1.00 65.31 97 PHE A N 1
ATOM 775 C CA . PHE A 1 97 ? 8.024 7.055 20.445 1.00 65.31 97 PHE A CA 1
ATOM 776 C C . PHE A 1 97 ? 7.223 8.308 20.842 1.00 65.31 97 PHE A C 1
ATOM 778 O O . PHE A 1 97 ? 7.824 9.340 21.118 1.00 65.31 97 PHE A O 1
ATOM 785 N N . LEU A 1 98 ? 5.889 8.240 20.869 1.00 64.00 98 LEU A N 1
ATOM 786 C CA . LEU A 1 98 ? 5.015 9.294 21.394 1.00 64.00 98 LEU A CA 1
ATOM 787 C C . LEU A 1 98 ? 4.547 9.007 22.826 1.00 64.00 98 LEU A C 1
ATOM 789 O O . LEU A 1 98 ? 3.661 9.706 23.313 1.00 64.00 98 LEU A O 1
ATOM 793 N N . LEU A 1 99 ? 5.095 7.987 23.489 1.00 63.75 99 LEU A N 1
ATOM 794 C CA . LEU A 1 99 ? 4.743 7.609 24.854 1.00 63.75 99 LEU A CA 1
ATOM 795 C C . LEU A 1 99 ? 5.920 7.901 25.796 1.00 63.75 99 LEU A C 1
ATOM 797 O O . LEU A 1 99 ? 7.062 7.543 25.512 1.00 63.75 99 LEU A O 1
ATOM 801 N N . ASN A 1 100 ? 5.643 8.544 26.927 1.00 60.00 100 ASN A N 1
ATOM 802 C CA . ASN A 1 100 ? 6.547 8.590 28.069 1.00 60.00 100 ASN A CA 1
ATOM 803 C C . ASN A 1 100 ? 6.772 7.164 28.613 1.00 60.00 100 ASN A C 1
ATOM 805 O O . ASN A 1 100 ? 5.931 6.279 28.419 1.00 60.00 100 ASN A O 1
ATOM 809 N N . PRO A 1 101 ? 7.853 6.932 29.378 1.00 66.81 101 PRO A N 1
ATOM 810 C CA . PRO A 1 101 ? 8.081 5.661 30.073 1.00 66.81 101 PRO A CA 1
ATOM 811 C C . PRO A 1 101 ? 6.984 5.294 31.093 1.00 66.81 101 PRO A C 1
ATOM 813 O O . PRO A 1 101 ? 6.932 4.151 31.539 1.00 66.81 101 PRO A O 1
ATOM 816 N N . ASP A 1 102 ? 6.103 6.232 31.449 1.00 69.31 102 ASP A N 1
ATOM 817 C CA . ASP A 1 102 ? 4.921 6.024 32.294 1.00 69.31 102 ASP A CA 1
ATOM 818 C C . ASP A 1 102 ? 3.630 5.720 31.494 1.00 69.31 102 ASP A C 1
ATOM 820 O O . ASP A 1 102 ? 2.567 5.524 32.082 1.00 69.31 102 ASP A O 1
ATOM 824 N N . GLY A 1 103 ? 3.709 5.662 30.157 1.00 64.62 103 GLY A N 1
ATOM 825 C CA . GLY A 1 103 ? 2.580 5.400 29.259 1.00 64.62 103 GLY A CA 1
ATOM 826 C C . GLY A 1 103 ? 1.730 6.625 28.906 1.00 64.62 103 GLY A C 1
ATOM 827 O O . GLY A 1 103 ? 0.745 6.484 28.176 1.00 64.62 103 GLY A O 1
ATOM 828 N N . THR A 1 104 ? 2.085 7.823 29.378 1.00 70.38 104 THR A N 1
ATOM 829 C CA . THR A 1 104 ? 1.404 9.072 28.998 1.00 70.38 104 THR A CA 1
ATOM 830 C C . THR A 1 104 ? 1.859 9.554 27.618 1.00 70.38 104 THR A C 1
ATOM 832 O O . THR A 1 104 ? 2.991 9.315 27.207 1.00 70.38 104 THR A O 1
ATOM 835 N N . LYS A 1 105 ? 0.977 10.200 26.845 1.00 65.06 105 LYS A N 1
ATOM 836 C CA . LYS A 1 105 ? 1.338 10.728 25.517 1.00 65.06 105 LYS A CA 1
ATOM 837 C C . LYS A 1 105 ? 2.249 11.951 25.674 1.00 65.06 105 LYS A C 1
ATOM 839 O O . LYS A 1 105 ? 1.937 12.835 26.461 1.00 65.06 105 LYS A O 1
ATOM 844 N N . LEU A 1 106 ? 3.339 12.011 24.907 1.00 62.16 106 LEU A N 1
ATOM 845 C CA . LEU A 1 106 ? 4.310 13.118 24.931 1.00 62.16 106 LEU A CA 1
ATOM 846 C C . LEU A 1 106 ? 3.792 14.401 24.278 1.00 62.16 106 LEU A C 1
ATOM 848 O O . LEU A 1 106 ? 4.247 15.490 24.606 1.00 62.16 106 LEU A O 1
ATOM 852 N N . LEU A 1 107 ? 2.881 14.254 23.322 1.00 62.44 107 LEU A N 1
ATOM 853 C CA . LEU A 1 107 ? 2.280 15.339 22.562 1.00 62.44 107 LEU A CA 1
ATOM 854 C C . LEU A 1 107 ? 0.799 15.010 22.429 1.00 62.44 107 LEU A C 1
ATOM 856 O O . LEU A 1 107 ? 0.457 13.927 21.926 1.00 62.44 107 LEU A O 1
ATOM 860 N N . ASN A 1 108 ? -0.082 15.893 22.897 1.00 64.12 108 ASN A N 1
ATOM 861 C CA . ASN A 1 108 ? -1.490 15.741 22.574 1.00 64.12 108 ASN A CA 1
ATOM 862 C C . ASN A 1 108 ? -1.722 16.162 21.112 1.00 64.12 108 ASN A C 1
ATOM 864 O O . ASN A 1 108 ? -0.982 16.985 20.576 1.00 64.12 108 ASN A O 1
ATOM 868 N N . PRO A 1 109 ? -2.719 15.588 20.417 1.00 61.38 109 PRO A N 1
ATOM 869 C CA . PRO A 1 109 ? -3.008 15.925 19.020 1.00 61.38 109 PRO A CA 1
ATOM 870 C C . PRO A 1 109 ? -3.333 17.411 18.774 1.00 61.38 109 PRO A C 1
ATOM 872 O O . PRO A 1 109 ? -3.249 17.868 17.637 1.00 61.38 109 PRO A O 1
ATOM 875 N N . ASP A 1 110 ? -3.728 18.141 19.816 1.00 59.56 110 ASP A N 1
ATOM 876 C CA . ASP A 1 110 ? -3.999 19.581 19.856 1.00 59.56 110 ASP A CA 1
ATOM 877 C C . ASP A 1 110 ? -2.759 20.438 20.162 1.00 59.56 110 ASP A C 1
ATOM 879 O O . ASP A 1 110 ? -2.751 21.630 19.850 1.00 59.56 110 ASP A O 1
ATOM 883 N N . ASP A 1 111 ? -1.679 19.835 20.663 1.00 59.69 111 ASP A N 1
ATOM 884 C CA . ASP A 1 111 ? -0.395 20.498 20.875 1.00 59.69 111 ASP A CA 1
ATOM 885 C C . ASP A 1 111 ? 0.363 20.579 19.538 1.00 59.69 111 ASP A C 1
ATOM 887 O O . ASP A 1 111 ? 1.281 19.807 19.247 1.00 59.69 111 ASP A O 1
ATOM 891 N N . THR A 1 112 ? -0.041 21.499 18.656 1.00 62.69 112 THR A N 1
ATOM 892 C CA . THR A 1 112 ? 0.732 21.749 17.430 1.00 62.69 112 THR A CA 1
ATOM 893 C C . THR A 1 112 ? 2.146 22.234 17.796 1.00 62.69 112 THR A C 1
ATOM 895 O O . THR A 1 112 ? 2.267 23.141 18.620 1.00 62.69 112 THR A O 1
ATOM 898 N N . PRO A 1 113 ? 3.227 21.743 17.156 1.00 55.41 113 PRO A N 1
ATOM 899 C CA . PRO A 1 113 ? 4.608 22.112 17.509 1.00 55.41 113 PRO A CA 1
ATOM 900 C C . PRO A 1 113 ? 4.972 23.595 17.298 1.00 55.41 113 PRO A C 1
ATOM 902 O O . PRO A 1 113 ? 6.107 23.987 17.555 1.00 55.41 113 PRO A O 1
ATOM 905 N N . PHE A 1 114 ? 4.051 24.407 16.766 1.00 53.34 114 PHE A N 1
ATOM 906 C CA . PHE A 1 114 ? 4.337 25.723 16.191 1.00 53.34 114 PHE A CA 1
ATOM 907 C C . PHE A 1 114 ? 3.492 26.870 16.748 1.00 53.34 114 PHE A C 1
ATOM 909 O O . PHE A 1 114 ? 3.539 27.965 16.185 1.00 53.34 114 PHE A O 1
ATOM 916 N N . THR A 1 115 ? 2.761 26.695 17.852 1.00 55.22 115 THR A N 1
ATOM 917 C CA . THR A 1 115 ? 2.308 27.876 18.599 1.00 55.22 115 THR A CA 1
ATOM 918 C C . THR A 1 115 ? 3.535 28.514 19.235 1.00 55.22 115 THR A C 1
ATOM 920 O O . THR A 1 115 ? 3.993 28.104 20.301 1.00 55.22 115 THR A O 1
ATOM 923 N N . GLN A 1 116 ? 4.121 29.474 18.514 1.00 53.78 116 GLN A N 1
ATOM 924 C CA . GLN A 1 116 ? 5.175 30.329 19.037 1.00 53.78 116 GLN A CA 1
ATOM 925 C C . GLN A 1 116 ? 4.684 30.933 20.356 1.00 53.78 116 GLN A C 1
ATOM 927 O O . GLN A 1 116 ? 3.534 31.381 20.397 1.00 53.78 116 GLN A O 1
ATOM 932 N N . PRO A 1 117 ? 5.506 30.948 21.421 1.00 44.78 117 PRO A N 1
ATOM 933 C CA . PRO A 1 117 ? 5.132 31.646 22.634 1.00 44.78 117 PRO A CA 1
ATOM 934 C C . PRO A 1 117 ? 4.879 33.103 22.259 1.00 44.78 117 PRO A C 1
ATOM 936 O O . PRO A 1 117 ? 5.753 33.797 21.739 1.00 44.78 117 PRO A O 1
ATOM 939 N N . ASN A 1 118 ? 3.639 33.516 22.465 1.00 53.44 118 ASN A N 1
ATOM 940 C CA . ASN A 1 118 ? 3.180 34.887 22.411 1.00 53.44 118 ASN A CA 1
ATOM 941 C C . ASN A 1 118 ? 4.145 35.732 23.260 1.00 53.44 118 ASN A C 1
ATOM 943 O O . ASN A 1 118 ? 4.223 35.534 24.473 1.00 53.44 118 ASN A O 1
ATOM 947 N N . MET A 1 119 ? 4.910 36.603 22.587 1.00 44.50 119 MET A N 1
ATOM 948 C CA . MET A 1 119 ? 5.659 37.691 23.224 1.00 44.50 119 MET A CA 1
ATOM 949 C C . MET A 1 119 ? 4.700 38.684 23.875 1.00 44.50 119 MET A C 1
ATOM 951 O O . MET A 1 119 ? 3.617 38.920 23.290 1.00 44.50 119 MET A O 1
#

Sequence (119 aa):
MKDCWDKSLIFFQIAGILVIPAVIAYFGWKVDSTLQKNDIKIKYIEIAVEILKDPPKEETKALRLWAVDVLSEYPTIKFTSEALIELKKSPLPAPIFLLNPDGTKLLNPDDTPFTQPNM

Radius of gyration: 27.82 Å; chains: 1; bounding box: 46×52×90 Å

Foldseek 3Di:
DVVVVVVVVVVVVVVVVVVVVVVVVVVVVVVCVVVVVVVVLVVLLVQLLVLLQDADDPVCLVVLLVSLVSCQVDDPDHDDPVVSVCSSHHRDDDPPVQADPVRDGVADPPRDVPPDPDD

pLDDT: mean 77.71, std 11.77, range [44.5, 92.69]

Secondary structure (DSSP, 8-state):
-HHHHHHHHHHHHHHHHHHHHHHHHHHHHHHHHHHHHHHHHHHHHHHHHHHHHSPP-GGGHHHHHHHHHHHHHS-SSPPPHHHHHHHHHSPPPPPGGGB-TTS-BSS-TT--TT-----